Protein AF-A0AAW7APW4-F1 (afdb_monomer)

Structure (mmCIF, N/CA/C/O backbone):
data_AF-A0AAW7APW4-F1
#
_entry.id   AF-A0AAW7APW4-F1
#
loop_
_atom_site.group_PDB
_atom_site.id
_atom_site.type_symbol
_atom_site.label_atom_id
_atom_site.label_alt_id
_atom_site.label_comp_id
_atom_site.label_asym_id
_atom_site.label_entity_id
_atom_site.label_seq_id
_atom_site.pdbx_PDB_ins_code
_atom_site.Cartn_x
_atom_site.Cartn_y
_atom_site.Cartn_z
_atom_site.occupancy
_atom_site.B_iso_or_equiv
_atom_site.auth_seq_id
_atom_site.auth_comp_id
_atom_site.auth_asym_id
_atom_site.auth_atom_id
_atom_site.pdbx_PDB_model_num
ATOM 1 N N . LYS A 1 1 ? -0.114 9.679 -20.838 1.00 62.19 1 LYS A N 1
ATOM 2 C CA . LYS A 1 1 ? -0.148 8.244 -20.442 1.00 62.19 1 LYS A CA 1
ATOM 3 C C . LYS A 1 1 ? 1.109 7.439 -20.829 1.00 62.19 1 LYS A C 1
ATOM 5 O O . LYS A 1 1 ? 1.112 6.251 -20.568 1.00 62.19 1 LYS A O 1
ATOM 10 N N . LYS A 1 2 ? 2.171 8.011 -21.423 1.00 73.38 2 LYS A N 1
ATOM 11 C CA . LYS A 1 2 ? 3.400 7.238 -21.720 1.00 73.38 2 LYS A CA 1
ATOM 12 C C . LYS A 1 2 ? 4.379 7.156 -20.541 1.00 73.38 2 LYS A C 1
ATOM 14 O O . LYS A 1 2 ? 5.148 6.213 -20.502 1.00 73.38 2 LYS A O 1
ATOM 19 N N . ASP A 1 3 ? 4.277 8.074 -19.574 1.00 76.31 3 ASP A N 1
ATOM 20 C CA . ASP A 1 3 ? 5.215 8.183 -18.444 1.00 76.31 3 ASP A CA 1
ATOM 21 C C . ASP A 1 3 ? 5.430 6.843 -17.725 1.00 76.31 3 ASP A C 1
ATOM 23 O O . ASP A 1 3 ? 6.547 6.354 -17.677 1.00 76.31 3 ASP A O 1
ATOM 27 N N . TYR A 1 4 ? 4.365 6.150 -17.309 1.00 70.88 4 TYR A N 1
ATOM 28 C CA . TYR A 1 4 ? 4.483 4.861 -16.608 1.00 70.88 4 TYR A CA 1
ATOM 29 C C . TYR A 1 4 ? 5.082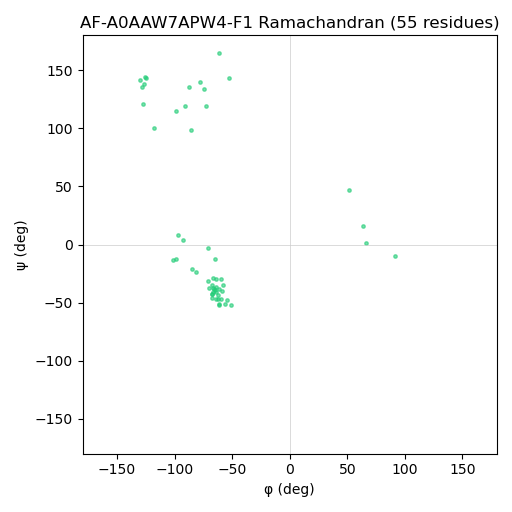 3.708 -17.436 1.00 70.88 4 TYR A C 1
ATOM 31 O O . TYR A 1 4 ? 5.376 2.661 -16.871 1.00 70.88 4 TYR A O 1
ATOM 39 N N . LYS A 1 5 ? 5.208 3.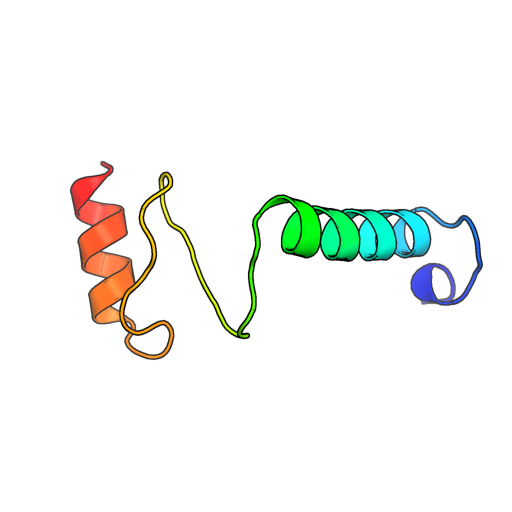859 -18.762 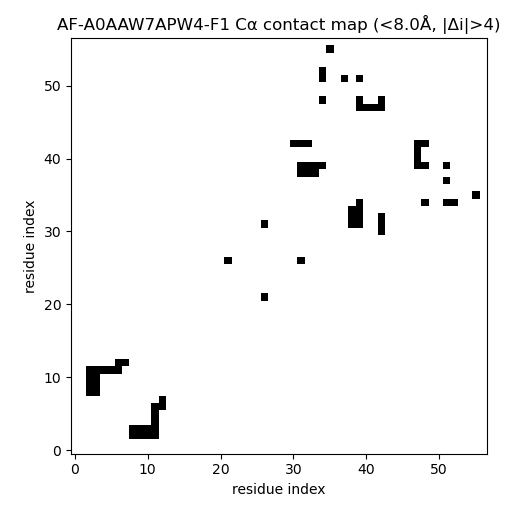1.00 78.69 5 LYS A N 1
ATOM 40 C CA . LYS A 1 5 ? 5.795 2.851 -19.662 1.00 78.69 5 LYS A CA 1
ATOM 41 C C . LYS A 1 5 ? 7.235 3.164 -20.057 1.00 78.69 5 LYS A C 1
ATOM 43 O O . LYS A 1 5 ? 7.880 2.315 -20.659 1.00 78.69 5 LYS A O 1
ATOM 48 N N . THR A 1 6 ? 7.705 4.381 -19.797 1.00 87.94 6 THR A N 1
ATOM 49 C CA . THR A 1 6 ? 9.072 4.788 -20.115 1.00 87.94 6 THR A CA 1
ATOM 50 C C . THR A 1 6 ? 9.945 4.493 -18.907 1.00 87.94 6 THR A C 1
ATOM 52 O O . THR A 1 6 ? 9.706 5.044 -17.830 1.00 87.94 6 THR A O 1
ATOM 55 N N . GLU A 1 7 ? 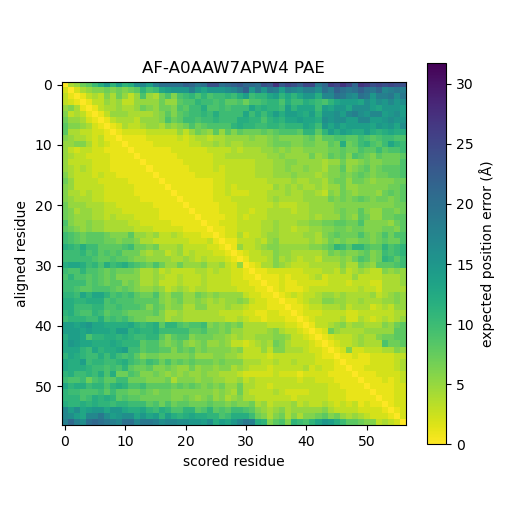10.950 3.637 -19.086 1.00 78.81 7 GLU A N 1
ATOM 56 C CA . GLU A 1 7 ? 11.987 3.426 -18.076 1.00 78.81 7 GLU A CA 1
ATOM 57 C C . GLU A 1 7 ? 12.603 4.777 -17.675 1.00 78.81 7 GLU A C 1
ATOM 59 O O . GLU A 1 7 ? 12.685 5.707 -18.476 1.00 78.81 7 GLU A O 1
ATOM 64 N N . ASP A 1 8 ? 12.944 4.924 -16.395 1.00 86.56 8 ASP A N 1
ATOM 65 C CA . ASP A 1 8 ? 13.454 6.160 -15.781 1.00 86.56 8 ASP A CA 1
ATOM 66 C C . ASP A 1 8 ? 12.520 7.372 -15.682 1.00 86.56 8 ASP A C 1
ATOM 68 O O . ASP A 1 8 ? 12.923 8.397 -15.106 1.00 86.56 8 ASP A O 1
ATOM 72 N N . SER A 1 9 ? 11.272 7.264 -16.135 1.00 90.12 9 SER A N 1
ATOM 73 C CA . SER A 1 9 ? 10.263 8.287 -15.871 1.00 90.12 9 SER A CA 1
ATOM 74 C C . SER A 1 9 ? 9.989 8.457 -14.374 1.00 90.12 9 SER A C 1
ATOM 76 O O . SER A 1 9 ? 10.324 7.608 -13.536 1.00 90.12 9 SER A O 1
ATOM 78 N N . LYS A 1 10 ? 9.331 9.564 -14.016 1.00 90.19 10 LYS A N 1
ATOM 79 C CA . LYS A 1 10 ? 8.955 9.822 -12.621 1.00 90.19 10 LYS A CA 1
ATOM 80 C C . LYS A 1 10 ? 8.000 8.744 -12.109 1.00 90.19 10 LYS A C 1
ATOM 82 O O . LYS A 1 10 ? 8.198 8.251 -11.001 1.00 90.19 10 LYS A O 1
ATOM 87 N N . SER A 1 11 ? 7.008 8.346 -12.911 1.00 88.62 11 SER A N 1
ATOM 88 C CA . SER A 1 11 ? 6.075 7.280 -12.535 1.00 88.62 11 SER A CA 1
ATOM 89 C C . SER A 1 11 ? 6.752 5.910 -12.419 1.00 88.62 11 SER A C 1
ATOM 91 O O . SER A 1 11 ? 6.435 5.168 -11.494 1.00 88.62 11 SER A O 1
ATOM 93 N N . TRP A 1 12 ? 7.708 5.581 -13.294 1.00 87.56 12 TRP A N 1
ATOM 94 C CA . TRP A 1 12 ? 8.444 4.311 -13.236 1.00 87.56 12 TRP A CA 1
ATOM 95 C C . TRP A 1 12 ? 9.285 4.195 -11.961 1.00 87.56 12 TRP A C 1
ATOM 97 O O . TRP A 1 12 ? 9.226 3.195 -11.242 1.00 87.56 12 TRP A O 1
ATOM 107 N N . LYS A 1 13 ? 10.029 5.259 -11.635 1.00 91.75 13 LYS A N 1
ATOM 108 C CA . LYS A 1 13 ? 10.848 5.334 -10.417 1.00 91.75 13 LYS A CA 1
ATOM 109 C C . LYS A 1 13 ? 10.001 5.304 -9.146 1.00 91.75 13 LYS A C 1
ATOM 111 O O . LYS A 1 13 ? 10.394 4.650 -8.184 1.00 91.75 13 LYS A O 1
ATOM 116 N N . ALA A 1 14 ? 8.844 5.968 -9.144 1.00 90.88 14 ALA A N 1
ATOM 117 C CA . ALA A 1 14 ? 7.911 5.926 -8.020 1.00 90.88 14 ALA A CA 1
ATOM 118 C C . ALA A 1 14 ? 7.391 4.501 -7.770 1.00 90.88 14 ALA A C 1
ATOM 120 O O . ALA A 1 14 ? 7.499 4.013 -6.653 1.00 90.88 14 ALA A O 1
ATOM 121 N N . ALA A 1 15 ? 6.965 3.786 -8.817 1.00 90.38 15 ALA A N 1
ATOM 122 C CA . ALA A 1 15 ? 6.515 2.399 -8.683 1.00 90.38 15 ALA A CA 1
ATOM 123 C C . ALA A 1 15 ? 7.607 1.477 -8.104 1.00 90.38 15 ALA A C 1
ATOM 125 O O . ALA A 1 15 ? 7.329 0.633 -7.255 1.00 90.38 15 ALA A O 1
ATOM 126 N N . LYS A 1 16 ? 8.869 1.662 -8.517 1.00 91.81 16 LYS A N 1
ATOM 127 C CA . LYS A 1 16 ? 10.009 0.921 -7.950 1.00 91.81 16 LYS A CA 1
ATOM 128 C C . LYS A 1 16 ? 10.286 1.272 -6.489 1.00 91.81 16 LYS A C 1
ATOM 130 O O . LYS A 1 16 ? 10.630 0.391 -5.705 1.00 91.81 16 LYS A O 1
ATOM 135 N N . LYS A 1 17 ? 10.123 2.541 -6.116 1.00 93.25 17 LYS A N 1
ATOM 136 C CA . LYS A 1 17 ? 10.248 2.991 -4.727 1.00 93.25 17 LYS A CA 1
ATOM 137 C C . LYS A 1 17 ? 9.172 2.362 -3.837 1.00 93.25 17 LYS A C 1
ATOM 139 O O . LYS A 1 17 ? 9.495 1.945 -2.730 1.00 93.25 17 LYS A O 1
ATOM 144 N N . ASP A 1 18 ? 7.942 2.260 -4.329 1.00 88.94 18 ASP A N 1
ATOM 145 C CA . ASP A 1 18 ? 6.826 1.669 -3.585 1.00 88.94 18 ASP A CA 1
ATOM 146 C C . ASP A 1 18 ? 7.035 0.162 -3.359 1.00 88.94 18 ASP A C 1
ATOM 148 O O . ASP A 1 18 ? 6.836 -0.319 -2.246 1.00 88.94 18 ASP A O 1
ATOM 152 N N . GLN A 1 19 ? 7.532 -0.566 -4.372 1.00 90.38 19 GLN A N 1
ATOM 153 C CA . GLN A 1 19 ? 7.936 -1.978 -4.234 1.00 90.38 19 GLN A CA 1
ATOM 154 C C . GLN A 1 19 ? 8.982 -2.154 -3.128 1.00 90.38 19 GLN A C 1
ATOM 156 O O . GLN A 1 19 ? 8.782 -2.936 -2.202 1.00 90.38 19 GLN A O 1
ATOM 161 N N . LYS A 1 20 ? 10.057 -1.356 -3.176 1.00 93.81 20 LYS A N 1
ATOM 162 C CA . LYS A 1 20 ? 11.120 -1.407 -2.170 1.00 93.81 20 LYS A CA 1
ATOM 163 C C . LYS A 1 20 ? 10.615 -1.061 -0.768 1.00 93.81 20 LYS A C 1
ATOM 165 O O . LYS A 1 20 ? 11.021 -1.682 0.202 1.00 93.81 20 LYS A O 1
ATOM 170 N N . GLN A 1 21 ? 9.705 -0.097 -0.646 1.00 89.88 21 GLN A N 1
ATOM 171 C CA . GLN A 1 21 ? 9.133 0.257 0.650 1.00 89.88 21 GLN A CA 1
ATOM 172 C C . GLN A 1 21 ? 8.325 -0.896 1.266 1.00 89.88 21 GLN A C 1
ATOM 174 O O . GLN A 1 21 ? 8.339 -1.045 2.487 1.00 89.88 21 GLN A O 1
ATOM 179 N N . ALA A 1 22 ? 7.611 -1.683 0.457 1.00 89.06 22 ALA A N 1
ATOM 180 C CA . ALA A 1 22 ? 6.886 -2.856 0.941 1.00 89.06 22 ALA A CA 1
ATOM 181 C C . ALA A 1 22 ? 7.849 -3.952 1.429 1.00 89.06 22 ALA A C 1
ATOM 183 O O . ALA A 1 22 ? 7.629 -4.507 2.506 1.00 89.06 22 ALA A O 1
ATOM 184 N N . GLU A 1 23 ? 8.936 -4.193 0.689 1.00 89.94 23 GLU A N 1
ATOM 185 C CA . GLU A 1 23 ? 10.014 -5.117 1.076 1.00 89.94 23 GLU A CA 1
ATOM 186 C C . GLU A 1 23 ? 10.697 -4.674 2.379 1.00 89.94 23 GLU A C 1
ATOM 188 O O . GLU A 1 23 ? 10.751 -5.441 3.337 1.00 89.94 23 GLU A O 1
ATOM 193 N N . ASP A 1 24 ? 11.133 -3.411 2.465 1.00 91.25 24 ASP A N 1
ATOM 194 C CA . ASP A 1 24 ? 11.804 -2.845 3.647 1.00 91.25 24 ASP A CA 1
ATOM 195 C C . ASP A 1 24 ? 10.915 -2.917 4.908 1.00 91.25 24 ASP A C 1
ATOM 197 O O . ASP A 1 24 ? 11.408 -3.016 6.033 1.00 91.25 24 ASP A O 1
ATOM 201 N N . LYS A 1 25 ? 9.587 -2.866 4.731 1.00 87.56 25 LYS A N 1
ATOM 202 C CA . LYS A 1 25 ? 8.593 -2.965 5.811 1.00 87.56 25 LYS A CA 1
ATOM 203 C C . LYS A 1 25 ? 8.095 -4.391 6.072 1.00 87.56 25 LYS A C 1
ATOM 205 O O . LYS A 1 25 ? 7.234 -4.548 6.934 1.00 87.56 25 LYS A O 1
ATOM 210 N N . ASN A 1 26 ? 8.631 -5.401 5.382 1.00 89.50 26 ASN A N 1
ATOM 211 C CA . ASN A 1 26 ? 8.219 -6.807 5.485 1.00 89.50 26 ASN A CA 1
ATOM 212 C C . ASN A 1 26 ? 6.694 -6.988 5.326 1.00 89.50 26 ASN A C 1
ATOM 214 O O . ASN A 1 26 ? 6.033 -7.633 6.139 1.00 89.50 26 ASN A O 1
ATOM 218 N N . ILE A 1 27 ? 6.104 -6.346 4.312 1.00 85.88 27 ILE A N 1
ATOM 219 C CA . ILE A 1 27 ? 4.675 -6.491 4.007 1.00 85.88 27 ILE A CA 1
ATOM 220 C C . ILE A 1 27 ? 4.470 -7.710 3.103 1.00 85.88 27 ILE A C 1
ATOM 222 O O . ILE A 1 27 ? 4.619 -7.620 1.887 1.00 85.88 27 ILE A O 1
ATOM 226 N N . ASP A 1 28 ? 4.080 -8.837 3.699 1.00 85.69 28 ASP A N 1
ATOM 227 C CA . ASP A 1 28 ? 3.931 -10.116 2.982 1.00 85.69 28 ASP A CA 1
ATOM 228 C C . ASP A 1 28 ? 2.602 -10.264 2.225 1.00 85.69 28 ASP A C 1
ATOM 230 O O . ASP A 1 28 ? 2.488 -11.056 1.290 1.00 85.69 28 ASP A O 1
ATOM 234 N N . THR A 1 29 ? 1.563 -9.536 2.646 1.00 85.12 29 THR A N 1
ATOM 235 C CA . THR A 1 29 ? 0.191 -9.705 2.142 1.00 85.12 29 THR A CA 1
ATOM 236 C C . THR A 1 29 ? -0.425 -8.374 1.729 1.00 85.12 29 THR A C 1
ATOM 238 O O . THR A 1 29 ? -0.228 -7.337 2.367 1.00 85.12 29 THR A O 1
ATOM 241 N N . ALA A 1 30 ? -1.191 -8.405 0.641 1.00 85.56 30 ALA A N 1
ATOM 242 C CA . ALA A 1 30 ? -1.930 -7.260 0.127 1.00 85.56 30 ALA A CA 1
ATOM 243 C C . ALA A 1 30 ? -3.420 -7.620 -0.038 1.00 85.56 30 ALA A C 1
ATOM 245 O O . ALA A 1 30 ? -3.719 -8.744 -0.445 1.00 85.56 30 ALA A O 1
ATOM 246 N N . PRO A 1 31 ? -4.354 -6.685 0.223 1.00 85.81 31 PRO A N 1
ATOM 247 C CA . PRO A 1 31 ? -4.133 -5.321 0.710 1.00 85.81 31 PRO A CA 1
ATOM 248 C C . PRO A 1 31 ? -3.834 -5.268 2.219 1.00 85.81 31 PRO A C 1
ATOM 250 O O . PRO A 1 31 ? -4.479 -5.946 3.011 1.00 85.81 31 PRO A O 1
ATOM 253 N N . THR A 1 32 ? -2.891 -4.406 2.609 1.00 86.56 32 THR A N 1
ATOM 254 C CA . THR A 1 32 ? -2.599 -4.060 4.010 1.00 86.56 32 THR A CA 1
ATOM 255 C C . THR A 1 32 ? -2.606 -2.540 4.153 1.00 86.56 32 THR A C 1
ATOM 257 O O . THR A 1 32 ? -2.032 -1.845 3.314 1.00 86.56 32 THR A O 1
ATOM 260 N N . VAL A 1 33 ? -3.235 -2.014 5.208 1.00 87.94 33 VAL A N 1
ATOM 261 C CA . VAL A 1 33 ? -3.321 -0.567 5.464 1.00 87.94 33 VAL A CA 1
ATOM 262 C C . VAL A 1 33 ? -2.798 -0.232 6.857 1.00 87.94 33 VAL A C 1
ATOM 264 O O . VAL A 1 33 ? -3.012 -0.984 7.805 1.00 87.94 33 VAL A O 1
ATOM 267 N N . TYR A 1 34 ? -2.130 0.918 6.972 1.00 86.50 34 TYR A N 1
ATOM 268 C CA . TYR A 1 34 ? -1.667 1.488 8.234 1.00 86.50 34 TYR A CA 1
ATOM 269 C C . TYR A 1 34 ? -2.154 2.934 8.381 1.00 86.50 34 TYR A C 1
ATOM 271 O O . TYR A 1 34 ? -2.068 3.711 7.428 1.00 86.50 34 TYR A O 1
ATOM 279 N N . ILE A 1 35 ? -2.609 3.309 9.577 1.00 87.00 35 ILE A N 1
ATOM 280 C CA . ILE A 1 35 ? -3.032 4.669 9.944 1.00 87.00 35 ILE A CA 1
ATOM 281 C C . ILE A 1 35 ? -2.270 5.063 11.211 1.00 87.00 35 ILE A C 1
ATOM 283 O O . ILE A 1 35 ? -2.337 4.364 12.215 1.00 87.00 35 ILE A O 1
ATOM 287 N N . GLY A 1 36 ? -1.485 6.144 11.159 1.00 83.12 36 GLY A N 1
ATOM 288 C CA . GLY A 1 36 ? -0.679 6.584 12.311 1.00 83.12 36 GLY A CA 1
ATOM 289 C C . GLY A 1 36 ? 0.409 5.591 12.756 1.00 83.12 36 GLY A C 1
ATOM 290 O O . GLY A 1 36 ? 0.919 5.701 13.862 1.00 83.12 36 GLY A O 1
ATOM 291 N N . GLY A 1 37 ? 0.762 4.612 11.915 1.00 83.75 37 GLY A N 1
ATOM 292 C CA . GLY A 1 37 ? 1.670 3.513 12.271 1.00 83.75 37 GLY A CA 1
ATOM 293 C C . GLY A 1 37 ? 0.966 2.268 12.824 1.00 83.75 37 GLY A C 1
ATOM 294 O O . GLY A 1 37 ? 1.595 1.215 12.897 1.00 83.75 37 GLY A O 1
ATOM 295 N N . GLU A 1 38 ? -0.333 2.340 13.126 1.00 85.25 38 GLU A N 1
ATOM 296 C CA . GLU A 1 38 ? -1.147 1.189 13.534 1.00 85.25 38 GLU A CA 1
ATOM 297 C C . GLU A 1 38 ? -1.728 0.476 12.301 1.00 85.25 38 GLU A C 1
ATOM 299 O O . GLU A 1 38 ? -2.207 1.123 11.367 1.00 85.25 38 GLU A O 1
ATOM 304 N N . LYS A 1 39 ? -1.664 -0.862 12.276 1.00 86.88 39 LYS A N 1
ATOM 305 C CA . LYS A 1 39 ? -2.230 -1.690 11.197 1.00 86.88 39 LYS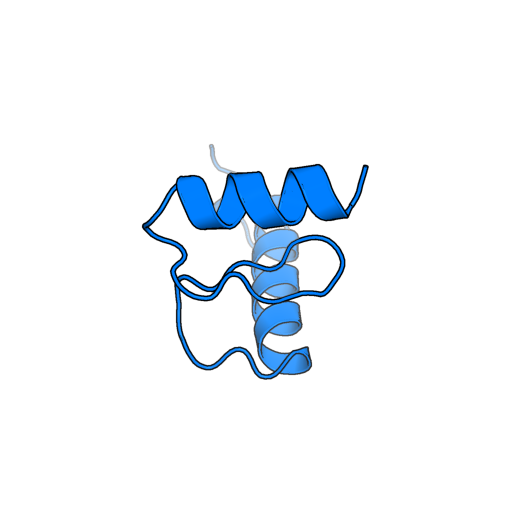 A CA 1
ATOM 306 C C . LYS A 1 39 ? -3.756 -1.724 11.321 1.00 86.88 39 LYS A C 1
ATOM 308 O O . LYS A 1 39 ? -4.272 -1.975 12.405 1.00 86.88 39 LYS A O 1
ATOM 313 N N . VAL A 1 40 ? -4.470 -1.528 10.214 1.00 87.69 40 VAL A N 1
ATOM 314 C CA . VAL A 1 40 ? -5.921 -1.764 10.151 1.00 87.69 40 VAL A CA 1
ATOM 315 C C . VAL A 1 40 ? -6.155 -3.276 10.158 1.00 87.69 40 VAL A C 1
ATOM 317 O O . VAL A 1 40 ? -5.660 -3.967 9.268 1.00 87.69 40 VAL A O 1
ATOM 320 N N . GLU A 1 41 ? -6.872 -3.789 11.160 1.00 80.38 41 GLU A N 1
ATOM 321 C CA . GLU A 1 41 ? -7.107 -5.233 11.333 1.00 80.38 41 GLU A CA 1
ATOM 322 C C . GLU A 1 41 ? -7.858 -5.843 10.145 1.00 80.38 41 GLU A C 1
ATOM 324 O O . GLU A 1 41 ? -7.365 -6.784 9.523 1.00 80.38 41 GLU A O 1
ATOM 329 N N . GLU A 1 42 ? -8.998 -5.257 9.771 1.00 86.62 42 GLU A N 1
ATOM 330 C CA . GLU A 1 42 ? -9.752 -5.654 8.582 1.00 86.62 42 GLU A CA 1
ATOM 331 C C . GLU A 1 42 ? -9.824 -4.484 7.595 1.00 86.62 42 GLU A C 1
ATOM 333 O O . GLU A 1 42 ? -10.654 -3.585 7.750 1.00 86.62 42 GLU A O 1
ATOM 338 N N . PRO A 1 43 ? -8.978 -4.472 6.551 1.00 81.69 43 PRO A N 1
ATOM 339 C CA . PRO A 1 43 ? -8.911 -3.367 5.599 1.00 81.69 43 PRO A CA 1
ATOM 340 C C . PRO A 1 43 ? -10.136 -3.277 4.673 1.00 81.69 43 PRO A C 1
ATOM 342 O O . PRO A 1 43 ? -10.214 -2.345 3.875 1.00 81.69 43 PRO A O 1
ATOM 345 N N . TYR A 1 44 ? -11.084 -4.210 4.765 1.00 85.94 44 TYR A N 1
ATOM 346 C CA . TYR A 1 44 ? -12.332 -4.195 3.999 1.00 85.94 44 TYR A CA 1
ATOM 347 C C . TYR A 1 44 ? -13.528 -3.652 4.791 1.00 85.94 44 TYR A C 1
ATOM 349 O O . TYR A 1 44 ? -14.554 -3.349 4.185 1.00 85.94 44 TYR A O 1
ATOM 357 N N . ASP A 1 45 ? -13.397 -3.494 6.111 1.00 89.44 45 ASP A N 1
ATOM 358 C CA . ASP A 1 45 ? -14.431 -2.914 6.966 1.00 89.44 45 ASP A CA 1
ATOM 359 C C . ASP A 1 45 ? -14.116 -1.441 7.248 1.00 89.44 45 ASP A C 1
ATOM 361 O O . ASP A 1 45 ? -13.129 -1.106 7.907 1.00 89.44 45 ASP A O 1
ATOM 365 N N . TYR A 1 46 ? -14.980 -0.554 6.755 1.00 90.12 46 TYR A N 1
ATOM 366 C CA . TYR A 1 46 ? -14.862 0.889 6.938 1.00 90.12 46 TYR A CA 1
ATOM 367 C C . TYR A 1 46 ? -14.838 1.309 8.415 1.00 90.12 46 TYR A C 1
ATOM 369 O O . TYR A 1 46 ? -14.120 2.251 8.771 1.00 90.12 46 TYR A O 1
ATOM 377 N N . ASP A 1 47 ? -15.566 0.615 9.292 1.00 90.00 47 ASP A N 1
ATOM 378 C CA . ASP A 1 47 ? -15.663 0.997 10.702 1.00 90.00 47 ASP A CA 1
ATOM 379 C C . ASP A 1 47 ? -14.304 0.903 11.406 1.00 90.00 47 ASP A C 1
ATOM 381 O O . ASP A 1 47 ? -13.998 1.713 12.286 1.00 90.00 47 ASP A O 1
ATOM 385 N N . ASN A 1 48 ? -13.430 -0.006 10.968 1.00 85.94 48 ASN A N 1
ATOM 386 C CA . ASN A 1 48 ? -12.076 -0.133 11.508 1.00 85.94 48 ASN A CA 1
ATOM 387 C C . ASN A 1 48 ? -11.165 1.035 11.108 1.00 85.94 48 ASN A C 1
ATOM 389 O O . ASN A 1 48 ? -10.332 1.468 11.906 1.00 85.94 48 ASN A O 1
ATOM 393 N N . TYR A 1 49 ? -11.376 1.629 9.931 1.00 88.12 49 TYR A N 1
ATOM 394 C CA . TYR A 1 49 ? -10.698 2.870 9.550 1.00 88.12 49 TYR A CA 1
ATOM 395 C C . TYR A 1 49 ? -11.179 4.030 10.411 1.00 88.12 49 TYR A C 1
ATOM 397 O O . TYR A 1 49 ? -10.366 4.801 10.923 1.00 88.12 49 TYR A O 1
ATOM 405 N N . LYS A 1 50 ? -12.500 4.147 10.589 1.00 90.06 50 LYS A N 1
ATOM 406 C CA . LYS A 1 50 ? -13.105 5.232 11.362 1.00 90.06 50 LYS A CA 1
ATOM 407 C C . LYS A 1 50 ? -12.606 5.234 12.808 1.00 90.06 50 LYS A C 1
ATOM 409 O O . LYS A 1 50 ? -12.151 6.276 13.272 1.00 90.06 50 LYS A O 1
ATOM 414 N N . LYS A 1 51 ? -12.585 4.070 13.470 1.00 88.56 51 LYS A N 1
ATOM 415 C CA . LYS A 1 51 ? -12.045 3.908 14.834 1.00 88.56 51 LYS A CA 1
ATOM 416 C C . LYS A 1 51 ? -10.603 4.410 14.949 1.00 88.56 51 LYS A C 1
ATOM 418 O O . LYS A 1 51 ? -10.286 5.162 15.866 1.00 88.56 51 LYS A O 1
ATOM 423 N N . LEU A 1 52 ? -9.732 4.020 14.014 1.00 88.19 52 LEU A N 1
ATOM 424 C CA . LEU A 1 52 ? -8.320 4.414 14.041 1.00 88.19 52 LEU A CA 1
ATOM 425 C C . LEU A 1 52 ? -8.118 5.902 13.739 1.00 88.19 52 LEU A C 1
ATOM 427 O O . LEU A 1 52 ? -7.271 6.540 14.358 1.00 88.19 52 LEU A O 1
ATOM 431 N N . ILE A 1 53 ? -8.892 6.480 12.821 1.00 89.56 53 ILE A N 1
ATOM 432 C CA . ILE A 1 53 ? -8.815 7.913 12.505 1.00 89.56 53 ILE A CA 1
ATOM 433 C C . ILE A 1 53 ? -9.307 8.758 13.685 1.00 89.56 53 ILE A C 1
ATOM 435 O O . ILE A 1 53 ? -8.680 9.760 14.015 1.00 89.56 53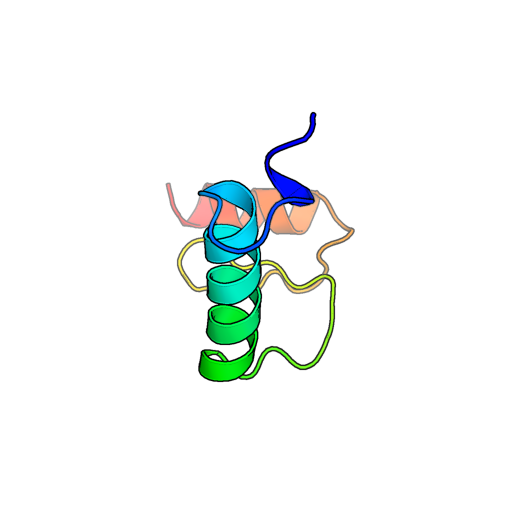 ILE A O 1
ATOM 439 N N . GLU A 1 54 ? -10.401 8.360 14.336 1.00 90.50 54 GLU A N 1
ATOM 440 C 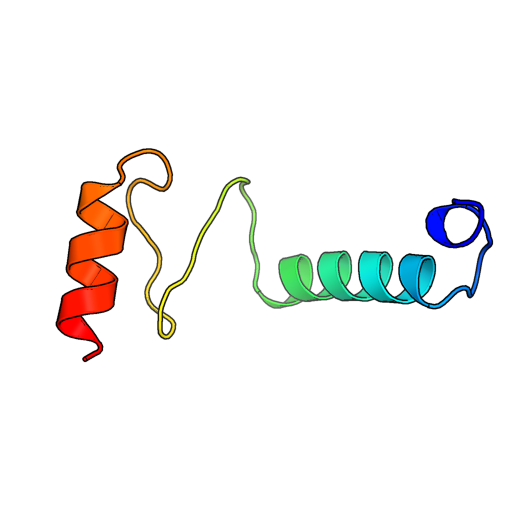CA . GLU A 1 54 ? -10.942 9.068 15.502 1.00 90.50 54 GLU A CA 1
ATOM 441 C C . GLU A 1 54 ? -10.020 8.972 16.723 1.00 90.50 54 GLU A C 1
ATOM 443 O O . GLU A 1 54 ? 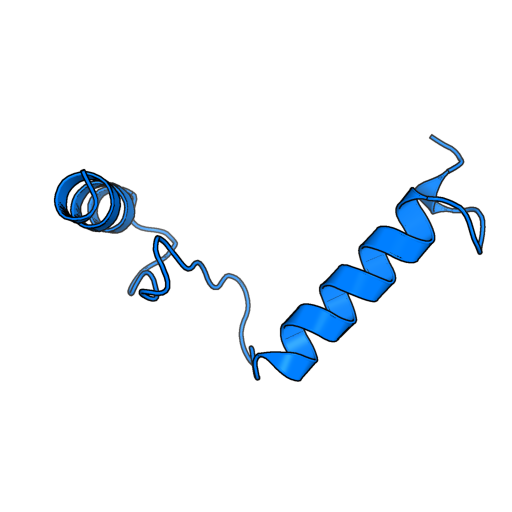-9.890 9.949 17.453 1.00 90.50 54 GLU A O 1
ATOM 448 N N . LYS A 1 55 ? -9.323 7.845 16.911 1.00 83.38 55 LYS A N 1
ATOM 449 C CA . LYS A 1 55 ? -8.310 7.670 17.965 1.00 83.38 55 LYS A CA 1
ATOM 450 C C . LYS A 1 55 ? -7.068 8.555 17.770 1.00 83.38 55 LYS A C 1
ATOM 452 O O . LYS A 1 55 ? -6.414 8.891 18.749 1.00 83.38 55 LYS A O 1
ATOM 457 N N . ASN A 1 56 ? -6.728 8.896 16.524 1.00 73.62 56 ASN A N 1
ATOM 458 C CA . ASN A 1 56 ? -5.550 9.701 16.168 1.00 73.62 56 ASN A CA 1
ATOM 459 C C . ASN A 1 56 ? -5.859 11.204 15.967 1.00 73.62 56 ASN A C 1
ATOM 461 O O . ASN A 1 56 ? -4.997 11.935 15.472 1.00 73.62 56 ASN A O 1
ATOM 465 N N . LYS A 1 57 ? -7.076 11.657 16.295 1.00 70.44 57 LYS A N 1
ATOM 466 C CA . LYS A 1 57 ? -7.443 13.083 16.359 1.00 70.44 57 LYS A CA 1
ATOM 467 C C . LYS A 1 57 ? -7.036 13.700 17.690 1.00 70.44 57 LYS A C 1
ATOM 469 O O . LYS A 1 57 ? -6.651 14.889 17.651 1.00 70.44 57 LYS A O 1
#

Mean predicted aligned error: 6.17 Å

Nearest PDB structures (foldseek):
  3bck-assembly1_A  TM=9.527E-01  e=7.973E-05  Staphylococcus aureus
  3bd2-assembly1_A  TM=9.552E-01  e=1.636E-04  Staphylococcus aureus
  3bci-assembly1_A  TM=9.547E-01  e=1.758E-04  Staphylococcus aureus

Foldseek 3Di:
DCQCVDPPHPNVVVVVVVVVVCVVVVPPDPPWDDDPNHTQPDPVDVVSVVVRVVVVD

Sequence (57 aa):
KKDYKTEDSKSWKAAKKDQKQAEDKNIDTAPTVYIGGEKVEEPYDYDNYKKLIEKNK

InterPro domains:
  IPR012336 Thioredoxin-like fold [PF13462] (7-55)
  IPR036249 Thioredoxin-like superfamily [SSF52833] (9-54)

Radius of gyration: 15.24 Å; Cα contacts (8 Å, |Δi|>4): 37; chains: 1; bounding box: 29×23×40 Å

pLDDT: mean 85.88, std 6.1, range [62.19, 93.81]

Organism: NCBI:txid246432

Solvent-accessible surface area (backbone atoms only — not comparable to full-atom values): 3656 Å² total; per-residue (Å²): 134,60,49,70,75,35,85,86,26,73,52,33,51,49,55,53,51,54,54,50,52,36,60,79,65,68,62,88,63,82,89,74,46,68,59,98,84,44,71,45,90,52,76,87,45,66,67,55,54,50,55,56,53,64,74,73,109

Secondary structure (DSSP, 8-state):
--GGGSTTSHHHHHHHHHHHHHHHTT--SSS--EETTEEPS-TT-HHHHHHHHHHT-

=== Feature glossary ===
The features interleaved in this record are:

— What the protein is —

Sequence gives the chain of amino acids in standard one-letter code (A=alanine, C=cysteine, …, Y=tyrosine), read N→C. It is the only feature that is directly encoded by the gene; all structural features are derived from the folded form of this sequence.

Database cross-references. InterPro integrates a dozen domain/family signature databases into unified entries with residue-range hits. GO terms attach function/process/location labels with evidence codes. CATH codes position the fold in a four-level structural taxonomy. Organism is the NCBI-taxonomy species name.

— Where its atoms are —

Atomic coordinates in PDBx/mmCIF format — the same representation the Protein Data Bank distributes. Each line of the _atom_site loop places one backbone atom in Cartesian space (units: ångströms, origin: arbitrary).

The six renders are orthographic views along the three Cartesian axes in both directions. Representation (cartoon, sticks, or surface) and color scheme (sequence-rainbow or by-chain) vary across proteins so the training set covers all the common visualization conventions.

— Local backbone conformation —

Eight-state secondary structure (DSSP): H is the canonical α-helix, G the tighter 3₁₀-helix, I the wider π-helix; E/B are β-structure, T and S are turns and bends, and '-' is everything else. DSSP derives these from the pattern of main-chain N–H···O=C hydrogen bonds, not from the sequence.

P-SEA three-state annotation labels each residue as helix, strand, or coil based purely on the geometry of the Cα trace. It serves as a fallback when the full backbone (and thus DSSP) is unavailable.

The φ/ψ torsion pair specifies the backbone conformation at each residue. φ rotates about the N–Cα bond, ψ about the Cα–C bond. Steric clashes forbid most of the (φ, ψ) plane — the allowed regions (α-helix basin, β-sheet basin, left-handed helix) are the Ramachandran-allowed regions.

— Global shape and packing —

The geometric summary reports three shape descriptors. Rg (radius of gyration) measures how spread out the Cα atoms are about their centre of mass; compact globular proteins have small Rg, elongated or unfolded ones large. Cα contacts (<8 Å, |i−j|>4) count long-range residue pairs in spatial proximity — high for tightly packed folds, near zero for rods or random coil. The bounding-box extents give the protein's footprint along x, y, z in Å.

Solvent-accessible surface area (SASA) is the area in Å² traced out by the centre of a 1.4 Å probe sphere (a water molecule) rolled over the protein's van der Waals surface (Shrake–Rupley / Lee–Richards construction). Buried residues have near-zero SASA; fully exposed residues can exceed 200 Å². The total SASA scales roughly with the number of surface residues.

The contact map is a binary N×N matrix image: pixel (i, j) is dark where Cα_i and Cα_j are within 8 Å and |i−j|>4. Because the |i−j|>4 filter removes local helical contacts, off-diagonal stripes parallel to the main diagonal indicate parallel β-sheets; stripes perpendicular to it indicate antiparallel β-sheets. The Ramachandran plot scatters every residue's (φ, ψ) pair against the sterically allowed regions. The PAE heatmap renders the predicted-aligned-error matrix.

— Structural neighborhood —

3Di is Foldseek's structural alphabet. Each residue is assigned one of twenty discrete states based on how its Cα sits relative to its spatial (not sequential) neighbors. Aligning 3Di strings finds structural homologs roughly as well as full 3D superposition, but orders of magnitude faster.

Nearest PDB neighbors are the top structural matches found by Foldseek when searching this structure ag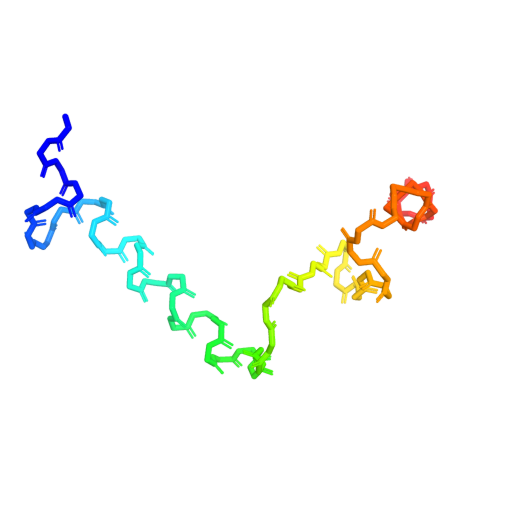ainst the entire Protein Data Bank. Each hit reports a TM-score (0 to 1; >0.5 almost always implies the same fold) and an E-value. These are *structural* homologs — they may share no detectable sequence similarity.

— Confidence and disorder —

For AlphaFold models, the B-factor field carries pLDDT — the model's own estimate of local accuracy on a 0–100 scale. Regions with pLDDT<50 should be treated as essentially unmodeled; they often correspond to intrinsically disordered segments.

Crystallographic B-factors measure how much each atom's electron density is smeared out, in Å². They rise in mobile loops and surface residues and fall in the buried interior. In AlphaFold models this column is repurposed to hold pLDDT instead.

Predicted aligned error is AlphaFold's pairwise confidence. Unlike pLDDT (per-residue), PAE is per-residue-pair and captures whether two parts of the structure are correctly placed relative to each other. Units are ångströms of expected positional error.